Protein AF-T1B9D1-F1 (afdb_monomer_lite)

pLDDT: mean 70.35, std 10.11, range [37.31, 89.81]

Secondary structure (DSSP, 8-state):
-----THHHHHHHHHHHHHHHHHHHHHHHHHHHTT--PPPP-PPPP-------------SS-SEEEEEEEEETTEEEEEEEEE------------------TT----EEEEEEEEEEEEE----TTT----PEEEEEEEEEEEEE-

Structure (mmCIF, N/CA/C/O backbone):
data_AF-T1B9D1-F1
#
_entry.id   AF-T1B9D1-F1
#
loop_
_atom_site.group_PDB
_atom_site.id
_atom_site.type_symbol
_atom_site.label_atom_id
_atom_site.label_alt_id
_atom_site.label_comp_id
_atom_site.label_asym_id
_atom_site.label_entity_id
_atom_site.label_seq_id
_atom_site.pdbx_PDB_ins_code
_atom_site.Cartn_x
_atom_site.Cartn_y
_atom_site.Cartn_z
_atom_site.occupancy
_atom_site.B_iso_or_equiv
_atom_site.auth_seq_id
_atom_site.auth_comp_id
_atom_site.auth_asym_id
_atom_site.auth_atom_id
_atom_site.pdbx_PDB_model_num
ATOM 1 N N . GLY A 1 1 ? 23.302 -11.560 -62.121 1.00 37.31 1 GLY A N 1
ATOM 2 C CA . GLY A 1 1 ? 23.449 -10.096 -62.090 1.00 37.31 1 GLY A CA 1
ATOM 3 C C . GLY A 1 1 ? 22.987 -9.617 -60.737 1.00 37.31 1 GLY A C 1
ATOM 4 O O . GLY A 1 1 ? 21.849 -9.884 -60.388 1.00 37.31 1 GLY A O 1
ATOM 5 N N . SER A 1 2 ? 23.888 -9.026 -59.954 1.00 46.22 2 SER A N 1
ATOM 6 C CA . SER A 1 2 ? 23.590 -8.504 -58.618 1.00 46.22 2 SER A CA 1
ATOM 7 C C . SER A 1 2 ? 22.884 -7.161 -58.770 1.00 46.22 2 SER A C 1
ATOM 9 O O . SER A 1 2 ? 23.495 -6.200 -59.232 1.00 46.22 2 SER A O 1
ATOM 11 N N . SER A 1 3 ? 21.596 -7.112 -58.440 1.00 48.16 3 SER A N 1
ATOM 12 C CA . SER A 1 3 ? 20.804 -5.886 -58.416 1.00 48.16 3 SER A CA 1
ATOM 13 C C . SER A 1 3 ? 21.369 -4.939 -57.360 1.00 48.16 3 SER A C 1
ATOM 15 O O . SER A 1 3 ? 21.233 -5.179 -56.163 1.00 48.16 3 SER A O 1
ATOM 17 N N . ILE A 1 4 ? 22.015 -3.866 -57.811 1.00 54.72 4 ILE A N 1
ATOM 18 C CA . ILE A 1 4 ? 22.341 -2.713 -56.975 1.00 54.72 4 ILE A CA 1
ATOM 19 C C . ILE A 1 4 ? 21.035 -1.926 -56.833 1.00 54.72 4 ILE A C 1
ATOM 21 O O . ILE A 1 4 ? 20.721 -1.060 -57.647 1.00 54.72 4 ILE A O 1
ATOM 25 N N . GLY A 1 5 ? 20.228 -2.318 -55.844 1.00 50.28 5 GLY A N 1
ATOM 26 C CA . GLY A 1 5 ? 19.170 -1.471 -55.303 1.00 50.28 5 GLY A CA 1
ATOM 27 C C . GLY A 1 5 ? 19.792 -0.278 -54.579 1.00 50.28 5 GLY A C 1
ATOM 28 O O . GLY A 1 5 ? 21.000 -0.249 -54.335 1.00 50.28 5 GLY A O 1
ATOM 29 N N . SER A 1 6 ? 18.977 0.707 -54.218 1.00 54.19 6 SER A N 1
ATOM 30 C CA . SER A 1 6 ? 19.288 1.943 -53.466 1.00 54.19 6 SER A CA 1
ATOM 31 C C . SER A 1 6 ? 20.057 1.775 -52.132 1.00 54.19 6 SER A C 1
ATOM 33 O O . SER A 1 6 ? 20.284 2.735 -51.401 1.00 54.19 6 SER A O 1
ATOM 35 N N . ASP A 1 7 ? 20.505 0.561 -51.851 1.00 56.47 7 ASP A N 1
ATOM 36 C CA . ASP A 1 7 ? 21.198 0.034 -50.685 1.00 56.47 7 ASP A CA 1
ATOM 37 C C . ASP A 1 7 ? 22.722 0.185 -50.828 1.00 56.47 7 ASP A C 1
ATOM 39 O O . ASP A 1 7 ? 23.466 -0.017 -49.871 1.00 56.47 7 ASP A O 1
ATOM 43 N N . GLY A 1 8 ? 23.201 0.561 -52.021 1.00 54.88 8 GLY A N 1
ATOM 44 C CA . GLY A 1 8 ? 24.618 0.766 -52.310 1.00 54.88 8 GLY A CA 1
ATOM 45 C C . GLY A 1 8 ? 25.232 1.842 -51.418 1.00 54.88 8 GLY A C 1
ATOM 46 O O . GLY A 1 8 ? 26.158 1.559 -50.676 1.00 54.88 8 GLY A O 1
ATOM 47 N N . THR A 1 9 ? 24.700 3.064 -51.409 1.00 56.22 9 THR A N 1
ATOM 48 C CA . THR A 1 9 ? 25.301 4.166 -50.635 1.00 56.22 9 THR A CA 1
ATOM 49 C C . THR A 1 9 ? 25.096 4.000 -49.127 1.00 56.22 9 THR A C 1
ATOM 51 O O . THR A 1 9 ? 26.039 4.192 -48.368 1.00 56.22 9 THR A O 1
ATOM 54 N N . ALA A 1 10 ? 23.910 3.578 -48.672 1.00 55.09 10 ALA A N 1
ATOM 55 C CA . ALA A 1 10 ? 23.640 3.333 -47.250 1.00 55.09 10 ALA A CA 1
ATOM 56 C C . ALA A 1 10 ? 24.410 2.114 -46.708 1.00 55.09 10 ALA A C 1
ATOM 58 O O . ALA A 1 10 ? 24.978 2.173 -45.617 1.00 55.09 10 ALA A O 1
ATOM 59 N N . GLY A 1 11 ? 24.502 1.034 -47.490 1.00 62.41 11 GLY A N 1
ATOM 60 C CA . GLY A 1 11 ? 25.310 -0.144 -47.176 1.00 62.41 11 GLY A CA 1
ATOM 61 C C . GLY A 1 11 ? 26.808 0.156 -47.197 1.00 62.41 11 GLY A C 1
ATOM 62 O O . GLY A 1 11 ? 27.533 -0.275 -46.300 1.00 62.41 11 GLY A O 1
ATOM 63 N N . LEU A 1 12 ? 27.274 0.971 -48.150 1.00 65.88 12 LEU A N 1
ATOM 64 C CA . LEU A 1 12 ? 28.650 1.467 -48.175 1.00 65.88 12 LEU A CA 1
ATOM 65 C C . LEU A 1 12 ? 28.937 2.331 -46.942 1.00 65.88 12 LEU A C 1
ATOM 67 O O . LEU A 1 12 ? 29.918 2.055 -46.258 1.00 65.88 12 LEU A O 1
ATOM 71 N N . ILE A 1 13 ? 28.072 3.286 -46.590 1.00 65.19 13 ILE A N 1
ATOM 72 C CA . ILE A 1 13 ? 28.240 4.157 -45.413 1.00 65.19 13 ILE A CA 1
ATOM 73 C C . ILE A 1 13 ? 28.231 3.345 -44.110 1.00 65.19 13 ILE A C 1
ATOM 75 O O . ILE A 1 13 ? 29.123 3.530 -43.284 1.00 65.19 13 ILE A O 1
ATOM 79 N N . ASN A 1 14 ? 27.307 2.392 -43.946 1.00 69.06 14 ASN A N 1
ATOM 80 C CA . ASN A 1 14 ? 27.276 1.513 -42.773 1.00 69.06 14 ASN A CA 1
ATOM 81 C C . ASN A 1 14 ? 28.537 0.631 -42.695 1.00 69.06 14 ASN A C 1
ATOM 83 O O . ASN A 1 14 ? 29.150 0.491 -41.637 1.00 69.06 14 ASN A O 1
ATOM 87 N N . SER A 1 15 ? 28.998 0.105 -43.837 1.00 71.00 15 SER A N 1
ATOM 88 C CA . SER A 1 15 ? 30.232 -0.688 -43.905 1.00 71.00 15 SER A CA 1
ATOM 89 C C . SER A 1 15 ? 31.503 0.139 -43.665 1.00 71.00 15 SER A C 1
ATOM 91 O O . SER A 1 15 ? 32.505 -0.409 -43.208 1.00 71.00 15 SER A O 1
ATOM 93 N N . ILE A 1 16 ? 31.493 1.438 -43.982 1.00 73.62 16 ILE A N 1
ATOM 94 C CA . ILE A 1 16 ? 32.604 2.365 -43.726 1.00 73.62 16 ILE A CA 1
ATOM 95 C C . ILE A 1 16 ? 32.614 2.755 -42.244 1.00 73.62 16 ILE A C 1
ATOM 97 O O . ILE A 1 16 ? 33.669 2.704 -41.618 1.00 73.62 16 ILE A O 1
ATOM 101 N N . ALA A 1 17 ? 31.455 3.058 -41.653 1.00 71.94 17 ALA A N 1
ATOM 102 C CA . ALA A 1 17 ? 31.331 3.359 -40.226 1.00 71.94 17 ALA A CA 1
ATOM 103 C C . ALA A 1 17 ? 31.769 2.173 -39.348 1.0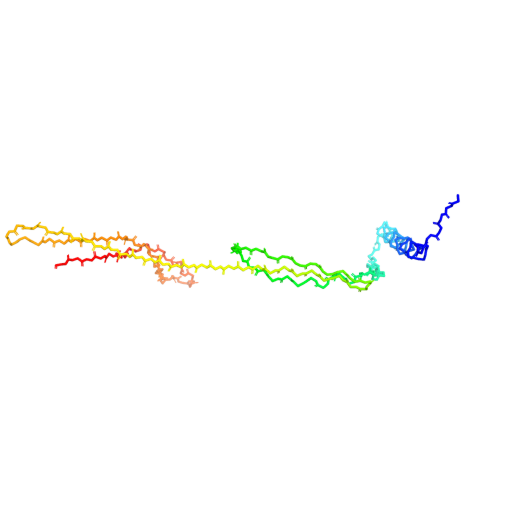0 71.94 17 ALA A C 1
ATOM 105 O O . ALA A 1 17 ? 32.576 2.349 -38.435 1.00 71.94 17 ALA A O 1
ATOM 106 N N . ALA A 1 18 ? 31.326 0.954 -39.679 1.00 73.44 18 ALA A N 1
ATOM 107 C CA . ALA A 1 18 ? 31.743 -0.263 -38.984 1.00 73.44 18 ALA A CA 1
ATOM 108 C C . ALA A 1 18 ? 33.254 -0.528 -39.122 1.00 73.44 18 ALA A C 1
ATOM 110 O O . ALA A 1 18 ? 33.921 -0.838 -38.135 1.00 73.44 18 ALA A O 1
ATOM 111 N N . ARG A 1 19 ? 33.826 -0.344 -40.323 1.00 75.50 19 ARG A N 1
ATOM 112 C CA . ARG A 1 19 ? 35.279 -0.469 -40.542 1.00 75.50 19 ARG A CA 1
ATOM 113 C C . ARG A 1 19 ? 36.076 0.569 -39.750 1.00 75.50 19 ARG A C 1
ATOM 115 O O . ARG A 1 19 ? 37.083 0.219 -39.140 1.00 75.50 19 ARG A O 1
ATOM 122 N N . ASN A 1 20 ? 35.617 1.817 -39.708 1.00 76.44 20 ASN A N 1
ATOM 123 C CA . ASN A 1 20 ? 36.270 2.882 -38.946 1.00 76.44 20 ASN A CA 1
ATOM 124 C C . ASN A 1 20 ? 36.231 2.610 -37.432 1.00 76.44 20 ASN A C 1
ATOM 126 O O . ASN A 1 20 ? 37.239 2.822 -36.759 1.00 76.44 20 ASN A O 1
ATOM 130 N N . ALA A 1 21 ? 35.122 2.076 -36.908 1.00 74.06 21 ALA A N 1
ATOM 131 C CA . ALA A 1 21 ? 34.989 1.696 -35.499 1.00 74.06 21 ALA A CA 1
ATOM 132 C C . ALA A 1 21 ? 35.939 0.550 -35.101 1.00 74.06 21 ALA A C 1
ATOM 134 O O . ALA A 1 21 ? 36.626 0.640 -34.084 1.00 74.06 21 ALA A O 1
ATOM 135 N N . VAL A 1 22 ? 36.037 -0.498 -35.929 1.00 79.12 22 VAL A N 1
ATOM 136 C CA . VAL A 1 22 ? 36.965 -1.622 -35.698 1.00 79.12 22 VAL A CA 1
ATOM 137 C C . VAL A 1 22 ? 38.423 -1.157 -35.761 1.00 79.12 22 VAL A C 1
ATOM 139 O O . VAL A 1 22 ? 39.224 -1.517 -34.900 1.00 79.12 22 VAL A O 1
ATOM 142 N N . ASN A 1 23 ? 38.770 -0.306 -36.731 1.00 76.94 23 ASN A N 1
ATOM 143 C CA . ASN A 1 23 ? 40.117 0.258 -36.838 1.00 76.94 23 ASN A CA 1
ATOM 144 C C . ASN A 1 23 ? 40.482 1.111 -35.612 1.00 76.94 23 ASN A C 1
ATOM 146 O O . ASN A 1 23 ? 41.590 0.978 -35.096 1.00 76.94 23 ASN A O 1
ATOM 150 N N . ALA A 1 24 ? 39.557 1.934 -35.108 1.00 73.12 24 ALA A N 1
ATOM 151 C CA . ALA A 1 24 ? 39.770 2.735 -33.904 1.00 73.12 24 ALA A CA 1
ATOM 152 C C . ALA A 1 24 ? 39.977 1.866 -32.647 1.00 73.12 24 ALA A C 1
ATOM 154 O O . ALA A 1 24 ? 40.872 2.142 -31.848 1.00 73.12 24 ALA A O 1
ATOM 155 N N . GLN A 1 25 ? 39.215 0.777 -32.499 1.00 71.31 25 GLN A N 1
ATOM 156 C CA . GLN A 1 25 ? 39.387 -0.164 -31.386 1.00 71.31 25 GLN A CA 1
ATOM 157 C C . GLN A 1 25 ? 40.718 -0.927 -31.465 1.00 71.31 25 GLN A C 1
ATOM 159 O O . GLN A 1 25 ? 41.376 -1.139 -30.447 1.00 71.31 25 GLN A O 1
ATOM 164 N N . ASN A 1 26 ? 41.155 -1.312 -32.666 1.00 75.56 26 ASN A N 1
ATOM 165 C CA . ASN A 1 26 ? 42.439 -1.989 -32.851 1.00 75.56 26 ASN A CA 1
ATOM 166 C C . ASN A 1 26 ? 43.623 -1.083 -32.477 1.00 75.56 26 ASN A C 1
ATOM 168 O O . ASN A 1 26 ? 44.572 -1.550 -31.853 1.00 75.56 26 ASN A O 1
ATOM 172 N N . GLN A 1 27 ? 43.551 0.213 -32.799 1.00 76.00 27 GLN A N 1
ATOM 173 C CA . GLN A 1 27 ? 44.567 1.207 -32.423 1.00 76.00 27 GLN A CA 1
ATOM 174 C C . GLN A 1 27 ? 44.674 1.363 -30.896 1.00 76.00 27 GLN A C 1
ATOM 176 O O . GLN A 1 27 ? 45.781 1.364 -30.357 1.00 76.00 27 GLN A O 1
ATOM 181 N N . LEU A 1 28 ? 43.537 1.394 -30.188 1.00 69.81 28 LEU A N 1
ATOM 182 C CA . LEU A 1 28 ? 43.507 1.385 -28.722 1.00 69.81 28 LEU A CA 1
ATOM 183 C C . LEU A 1 28 ? 44.141 0.126 -28.133 1.00 69.81 28 LEU A C 1
ATOM 185 O O . LEU A 1 28 ? 44.988 0.214 -27.248 1.00 69.81 28 LEU A O 1
ATOM 189 N N . ASN A 1 29 ? 43.747 -1.048 -28.629 1.00 71.25 29 ASN A N 1
ATOM 190 C CA . ASN A 1 29 ? 44.251 -2.322 -28.119 1.00 71.25 29 ASN A CA 1
ATOM 191 C C . ASN A 1 29 ? 45.781 -2.417 -28.266 1.00 71.25 29 ASN A C 1
ATOM 193 O O . ASN A 1 29 ? 46.449 -2.940 -27.375 1.00 71.25 29 ASN A O 1
ATOM 197 N N . GLN A 1 30 ? 46.345 -1.852 -29.340 1.00 75.00 30 GLN A N 1
ATOM 198 C CA . GLN A 1 30 ? 47.796 -1.757 -29.514 1.00 75.00 30 GLN A CA 1
ATOM 199 C C . GLN A 1 30 ? 48.445 -0.741 -28.559 1.00 75.00 30 GLN A C 1
ATOM 201 O O . GLN A 1 30 ? 49.499 -1.033 -28.001 1.00 75.00 30 GLN A O 1
ATOM 206 N N . GLN A 1 31 ? 47.812 0.408 -28.295 1.00 67.31 31 GLN A N 1
ATOM 207 C CA . GLN A 1 31 ? 48.319 1.388 -27.323 1.00 67.31 31 GLN A CA 1
ATOM 208 C C . GLN A 1 31 ? 48.315 0.866 -25.878 1.00 67.31 31 GLN A C 1
ATOM 210 O O . GLN A 1 31 ? 49.297 1.078 -25.157 1.00 67.31 31 GLN A O 1
ATOM 215 N N . TYR A 1 32 ? 47.276 0.127 -25.475 1.00 64.19 32 TYR A N 1
ATOM 216 C CA . TYR A 1 32 ? 47.230 -0.549 -24.174 1.00 64.19 32 TYR A CA 1
ATOM 217 C C . TYR A 1 32 ? 48.279 -1.663 -24.064 1.00 64.19 32 TYR A C 1
ATOM 219 O O . TYR A 1 32 ? 48.902 -1.806 -23.014 1.00 64.19 32 TYR A O 1
ATOM 227 N N . ALA A 1 33 ? 48.545 -2.398 -25.150 1.00 65.44 33 ALA A N 1
ATOM 228 C CA . ALA A 1 33 ? 49.627 -3.385 -25.194 1.00 65.44 33 ALA A CA 1
ATOM 229 C C . ALA A 1 33 ? 51.028 -2.749 -25.062 1.00 65.44 33 ALA A C 1
ATOM 231 O O . ALA A 1 33 ? 51.953 -3.400 -24.582 1.00 65.44 33 ALA A O 1
ATOM 232 N N . THR A 1 34 ? 51.182 -1.470 -25.428 1.00 68.44 34 THR A N 1
ATOM 233 C CA . THR A 1 34 ? 52.419 -0.681 -25.248 1.00 68.44 34 THR A CA 1
ATOM 234 C C . THR A 1 34 ? 52.464 0.153 -23.956 1.00 68.44 34 THR A C 1
ATOM 236 O O . THR A 1 34 ? 53.397 0.928 -23.766 1.00 68.44 34 THR A O 1
ATOM 239 N N . GLY A 1 35 ? 51.484 0.001 -23.054 1.00 62.38 35 GLY A N 1
ATOM 240 C CA . GLY A 1 35 ? 51.480 0.640 -21.729 1.00 62.38 35 GLY A CA 1
ATOM 241 C C . GLY A 1 35 ? 51.032 2.110 -21.676 1.00 62.38 35 GLY A C 1
ATOM 242 O O . GLY A 1 35 ? 51.278 2.773 -20.671 1.00 62.38 35 GLY A O 1
ATOM 243 N N . GLY A 1 36 ? 50.380 2.640 -22.717 1.00 66.62 36 GLY A N 1
ATOM 244 C CA . GLY A 1 36 ? 49.818 4.001 -22.716 1.00 66.62 36 GLY A CA 1
ATOM 245 C C . GLY A 1 36 ? 48.342 4.058 -22.285 1.00 66.62 36 GLY A C 1
ATOM 246 O O . GLY A 1 36 ? 47.583 3.124 -22.534 1.00 66.62 36 GLY A O 1
ATOM 247 N N . THR A 1 37 ? 47.901 5.172 -21.685 1.00 58.31 37 THR A N 1
ATOM 248 C CA . THR A 1 37 ? 46.476 5.488 -21.464 1.00 58.31 37 THR A CA 1
ATOM 249 C C . THR A 1 37 ? 45.952 6.364 -22.603 1.00 58.31 37 THR A C 1
ATOM 251 O O . THR A 1 37 ? 46.141 7.578 -22.626 1.00 58.31 37 THR A O 1
ATOM 254 N N . ALA A 1 38 ? 45.306 5.747 -23.589 1.00 58.09 38 ALA A N 1
ATOM 255 C CA . ALA A 1 38 ? 44.741 6.470 -24.723 1.00 58.09 38 ALA A CA 1
ATOM 256 C C . ALA A 1 38 ? 43.340 7.040 -24.402 1.00 58.09 38 ALA A C 1
ATOM 258 O O . ALA A 1 38 ? 42.535 6.344 -23.775 1.00 58.09 38 ALA A O 1
ATOM 259 N N . PRO A 1 39 ? 43.010 8.274 -24.834 1.00 61.28 39 PRO A N 1
ATOM 260 C CA . PRO A 1 39 ? 41.639 8.779 -24.822 1.00 61.28 39 PRO A CA 1
ATOM 261 C C . PRO A 1 39 ? 40.727 7.899 -25.689 1.00 61.28 39 PRO A C 1
ATOM 263 O O . PRO A 1 39 ? 41.100 7.515 -26.796 1.00 61.28 39 PRO A O 1
ATOM 266 N N . GLN A 1 40 ? 39.525 7.595 -25.196 1.00 57.97 40 GLN A N 1
ATOM 267 C CA . GLN A 1 40 ? 38.531 6.793 -25.912 1.00 57.97 40 GLN A CA 1
ATOM 268 C C . GLN A 1 40 ? 38.188 7.440 -27.276 1.00 57.97 40 GLN A C 1
ATOM 270 O O . GLN A 1 40 ? 37.835 8.622 -27.302 1.00 57.97 40 GLN A O 1
ATOM 275 N N . PRO A 1 41 ? 38.247 6.707 -28.405 1.00 55.50 41 PRO A N 1
ATOM 276 C CA . PRO A 1 41 ? 37.849 7.209 -29.709 1.00 55.50 41 PRO A CA 1
ATOM 277 C C . PRO A 1 41 ? 36.390 7.652 -29.671 1.00 55.50 41 PRO A C 1
ATOM 279 O O . PRO A 1 41 ? 35.502 6.891 -29.278 1.00 55.50 41 PRO A O 1
ATOM 282 N N . THR A 1 42 ? 36.127 8.879 -30.105 1.00 60.81 42 THR A N 1
ATOM 283 C CA . THR A 1 42 ? 34.768 9.333 -30.376 1.00 60.81 42 THR A CA 1
ATOM 284 C C . THR A 1 42 ? 34.306 8.680 -31.674 1.00 60.81 42 THR A C 1
ATOM 286 O O . THR A 1 42 ? 34.719 9.050 -32.773 1.00 60.81 42 THR A O 1
ATOM 289 N N . LEU A 1 43 ? 33.476 7.644 -31.548 1.00 59.41 43 LEU A N 1
ATOM 290 C CA . LEU A 1 43 ? 32.789 7.050 -32.691 1.00 59.41 43 LEU A CA 1
ATOM 291 C C . LEU A 1 43 ? 31.958 8.144 -33.389 1.00 59.41 43 LEU A C 1
ATOM 293 O O . LEU A 1 43 ? 31.352 8.969 -32.695 1.00 59.41 43 LEU A O 1
ATOM 297 N N . PRO A 1 44 ? 31.892 8.167 -34.735 1.00 61.66 44 PRO A N 1
ATOM 298 C CA . PRO A 1 44 ? 30.892 8.965 -35.431 1.00 61.66 44 PRO A CA 1
ATOM 299 C C . PRO A 1 44 ? 29.513 8.643 -34.841 1.00 61.66 44 PRO A C 1
ATOM 301 O O . PRO A 1 44 ? 29.258 7.466 -34.560 1.00 61.66 44 PRO A O 1
ATOM 304 N N . PRO A 1 45 ? 28.629 9.637 -34.637 1.00 67.44 45 PRO A N 1
ATOM 305 C CA . PRO A 1 45 ? 27.296 9.379 -34.114 1.00 67.44 45 PRO A CA 1
ATOM 306 C C . PRO A 1 45 ? 26.637 8.283 -34.947 1.00 67.44 45 PRO A C 1
ATOM 308 O O . PRO A 1 45 ? 26.612 8.372 -36.178 1.00 67.44 45 PRO A O 1
ATOM 311 N N . ALA A 1 46 ? 26.118 7.246 -34.288 1.00 64.00 46 ALA A N 1
ATOM 312 C CA . ALA A 1 46 ? 25.222 6.321 -34.958 1.00 64.00 46 ALA A CA 1
ATOM 313 C C . ALA A 1 46 ? 24.107 7.159 -35.596 1.00 64.00 46 ALA A C 1
ATOM 315 O O . ALA A 1 46 ? 23.503 8.000 -34.925 1.00 64.00 46 ALA A O 1
ATOM 316 N N . ILE A 1 47 ? 23.870 6.976 -36.897 1.00 58.47 47 ILE A N 1
ATOM 317 C CA . ILE A 1 47 ? 22.723 7.591 -37.561 1.00 58.47 47 ILE A CA 1
ATOM 318 C C . ILE A 1 47 ? 21.485 6.881 -37.017 1.00 58.47 47 ILE A C 1
ATOM 320 O O . ILE A 1 47 ? 21.053 5.849 -37.526 1.00 58.47 47 ILE A O 1
ATOM 324 N N . THR A 1 48 ? 20.960 7.411 -35.917 1.00 57.94 48 THR A N 1
ATOM 325 C CA . THR A 1 48 ? 19.680 7.014 -35.351 1.00 57.94 48 THR A CA 1
ATOM 326 C C . THR A 1 48 ? 18.608 7.600 -36.251 1.00 57.94 48 THR A C 1
ATOM 328 O O . THR A 1 48 ? 18.365 8.807 -36.239 1.00 57.94 48 THR A O 1
ATOM 331 N N . PHE A 1 49 ? 17.964 6.751 -37.050 1.00 61.06 49 PHE A N 1
ATOM 332 C CA . PHE A 1 49 ? 16.664 7.110 -37.604 1.00 61.06 49 PHE A CA 1
ATOM 333 C C . PHE A 1 49 ? 15.758 7.453 -36.420 1.00 61.06 49 PHE A C 1
ATOM 335 O O . PHE A 1 49 ? 15.759 6.679 -35.457 1.00 61.06 49 PHE A O 1
ATOM 342 N N . PRO A 1 50 ? 15.040 8.592 -36.435 1.00 61.00 50 PRO A N 1
ATOM 343 C CA . PRO A 1 50 ? 14.130 8.915 -35.354 1.00 61.00 50 PRO A CA 1
ATOM 344 C C . PRO A 1 50 ? 13.186 7.728 -35.197 1.00 61.00 50 PRO A C 1
ATOM 346 O O . PRO A 1 50 ? 12.414 7.418 -36.106 1.00 61.00 50 PRO A O 1
ATOM 349 N N . GLY A 1 51 ? 13.323 7.015 -34.074 1.00 60.22 51 GLY A N 1
ATOM 350 C CA . GLY A 1 51 ? 12.368 5.996 -33.680 1.00 60.22 51 GLY A CA 1
ATOM 351 C C . GLY A 1 51 ? 10.990 6.628 -33.788 1.00 60.22 51 GLY A C 1
ATOM 352 O O . GLY A 1 51 ? 10.825 7.783 -33.386 1.00 60.22 51 GLY A O 1
ATOM 353 N N . GLY A 1 52 ? 10.058 5.907 -34.421 1.00 61.53 52 GLY A N 1
ATOM 354 C CA . GLY A 1 52 ? 8.700 6.382 -34.672 1.00 61.53 52 GLY A CA 1
ATOM 355 C C . GLY A 1 52 ? 8.137 7.103 -33.453 1.00 61.53 52 GLY A C 1
ATOM 356 O O . GLY A 1 52 ? 8.496 6.778 -32.320 1.00 61.53 52 GLY A O 1
ATOM 357 N N . LEU A 1 53 ? 7.306 8.113 -33.706 1.00 62.44 53 LEU A N 1
ATOM 358 C CA . LEU A 1 53 ? 6.723 9.003 -32.703 1.00 62.44 53 LEU A CA 1
ATOM 359 C C . LEU A 1 53 ? 5.769 8.220 -31.780 1.00 62.44 53 LEU A C 1
ATOM 361 O O . LEU A 1 53 ? 4.556 8.364 -31.848 1.00 62.44 53 LEU A O 1
ATOM 365 N N . ASN A 1 54 ? 6.320 7.344 -30.947 1.00 61.62 54 ASN A N 1
ATOM 366 C CA . ASN A 1 54 ? 5.607 6.486 -30.022 1.00 61.62 54 ASN A CA 1
ATOM 367 C C . ASN A 1 54 ? 5.446 7.265 -28.721 1.00 61.62 54 ASN A C 1
ATOM 369 O O . ASN A 1 54 ? 6.415 7.501 -27.997 1.00 61.62 54 ASN A O 1
ATOM 373 N N . VAL A 1 55 ? 4.222 7.688 -28.433 1.00 64.56 55 VAL A N 1
ATOM 374 C CA . VAL A 1 55 ? 3.880 8.274 -27.139 1.00 64.56 55 VAL A CA 1
ATOM 375 C C . VAL A 1 55 ? 3.470 7.140 -26.201 1.00 64.56 55 VAL A C 1
ATOM 377 O O . VAL A 1 55 ? 2.492 6.444 -26.445 1.00 64.56 55 VAL A O 1
ATOM 380 N N . ASN A 1 56 ? 4.252 6.911 -25.147 1.00 59.50 56 ASN A N 1
ATOM 381 C CA . ASN A 1 56 ? 3.951 5.910 -24.125 1.00 59.50 56 ASN A CA 1
ATOM 382 C C . ASN A 1 56 ? 3.244 6.592 -22.945 1.00 59.50 56 ASN A C 1
ATOM 384 O O . ASN A 1 56 ? 3.862 7.406 -22.257 1.00 59.50 56 ASN A O 1
ATOM 388 N N . LEU A 1 57 ? 1.972 6.262 -22.708 1.00 60.81 57 LEU A N 1
ATOM 389 C CA . LEU A 1 57 ? 1.185 6.735 -21.560 1.00 60.81 57 LEU A CA 1
ATOM 390 C C . LEU A 1 57 ? 0.876 5.545 -20.631 1.00 60.81 57 LEU A C 1
ATOM 392 O O . LEU A 1 57 ? -0.140 4.878 -20.817 1.00 60.81 57 LEU A O 1
ATOM 396 N N . PRO A 1 58 ? 1.744 5.234 -19.652 1.00 59.47 58 PRO A N 1
ATOM 397 C CA . PRO A 1 58 ? 1.570 4.049 -18.822 1.00 59.47 58 PRO A CA 1
ATOM 398 C C . PRO A 1 58 ? 0.479 4.243 -17.759 1.00 59.47 58 PRO A C 1
ATOM 400 O O . PRO A 1 58 ? 0.507 5.209 -16.994 1.00 59.47 58 PRO A O 1
ATOM 403 N N . ILE A 1 59 ? -0.423 3.265 -17.650 1.00 66.12 59 ILE A N 1
ATOM 404 C CA . ILE A 1 59 ? -1.307 3.065 -16.493 1.00 66.12 59 ILE A CA 1
ATOM 405 C C . ILE A 1 59 ? -1.107 1.649 -15.941 1.00 66.12 59 ILE A C 1
ATOM 407 O O . ILE A 1 59 ? -0.943 0.688 -16.686 1.00 66.12 59 ILE A O 1
ATOM 411 N N . THR A 1 60 ? -1.081 1.507 -14.617 1.00 70.88 60 THR A N 1
ATOM 412 C CA . THR A 1 60 ? -0.611 0.285 -13.941 1.00 70.88 60 THR A CA 1
ATOM 413 C C . THR A 1 60 ? -1.576 -0.903 -14.019 1.00 70.88 60 THR A C 1
ATOM 415 O O . THR A 1 60 ? -1.144 -2.032 -13.805 1.00 70.88 60 THR A O 1
ATOM 418 N N . THR A 1 61 ? -2.864 -0.680 -14.311 1.00 66.56 61 THR A N 1
ATOM 419 C CA . THR A 1 61 ? -3.912 -1.725 -14.340 1.00 66.56 61 THR A CA 1
ATOM 420 C C . THR A 1 61 ? -5.032 -1.399 -15.349 1.00 66.56 61 THR A C 1
ATOM 422 O O . THR A 1 61 ? -6.127 -0.998 -14.957 1.00 66.56 61 THR A O 1
ATOM 425 N N . PRO A 1 62 ? -4.791 -1.520 -16.667 1.00 64.62 62 PRO A N 1
ATOM 426 C CA . PRO A 1 62 ? -5.814 -1.209 -17.659 1.00 64.62 62 PRO A CA 1
ATOM 427 C C . PRO A 1 62 ? -6.969 -2.217 -17.618 1.00 64.62 62 PRO A C 1
ATOM 429 O O . PRO A 1 62 ? -6.755 -3.427 -17.617 1.00 64.62 62 PRO A O 1
ATOM 432 N N . ALA A 1 63 ? -8.201 -1.706 -17.636 1.00 68.38 63 ALA A N 1
ATOM 433 C CA . ALA A 1 63 ? -9.426 -2.494 -17.794 1.00 68.38 63 ALA A CA 1
ATOM 434 C C . ALA A 1 63 ? -9.709 -2.844 -19.274 1.00 68.38 63 ALA A C 1
ATOM 436 O O . ALA A 1 63 ? -10.582 -3.659 -19.561 1.00 68.38 63 ALA A O 1
ATOM 437 N N . GLY A 1 64 ? -8.958 -2.246 -20.208 1.00 63.53 64 GLY A N 1
ATOM 438 C CA . GLY A 1 64 ? -8.974 -2.528 -21.645 1.00 63.53 64 GLY A CA 1
ATOM 439 C C . GLY A 1 64 ? -7.924 -1.703 -22.403 1.00 63.53 64 GLY A C 1
ATOM 440 O O . GLY A 1 64 ? -7.414 -0.707 -21.879 1.00 63.53 64 GLY A O 1
ATOM 441 N N . SER A 1 65 ? -7.597 -2.116 -23.631 1.00 65.56 65 SER A N 1
ATOM 442 C CA . SER A 1 65 ? -6.659 -1.415 -24.519 1.00 65.56 65 SER A CA 1
ATOM 443 C C . SER A 1 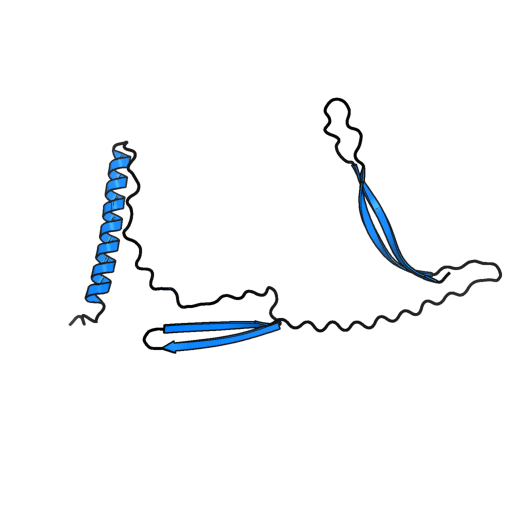65 ? -7.216 -1.272 -25.940 1.00 65.56 65 SER A C 1
ATOM 445 O O . SER A 1 65 ? -7.903 -2.157 -26.450 1.00 65.56 65 SER A O 1
ATOM 447 N N . PHE A 1 66 ? -6.924 -0.137 -26.579 1.00 65.56 66 PHE A N 1
ATOM 448 C CA . PHE A 1 66 ? -7.228 0.127 -27.988 1.00 65.56 66 PHE A CA 1
ATOM 449 C C . PHE A 1 66 ? -5.962 0.622 -28.694 1.00 65.56 66 PHE A C 1
ATOM 451 O O . PHE A 1 66 ? -5.337 1.578 -28.234 1.00 65.56 66 PHE A O 1
ATOM 458 N N . GLY A 1 67 ? -5.583 -0.029 -29.797 1.00 71.00 67 GLY A N 1
ATOM 459 C CA . GLY A 1 67 ? -4.384 0.292 -30.576 1.00 71.00 67 GLY A CA 1
ATOM 460 C C . GLY A 1 67 ? -4.719 0.735 -32.000 1.00 71.00 67 GLY A C 1
ATOM 461 O O . GLY A 1 67 ? -5.547 0.112 -32.664 1.00 71.00 67 GLY A O 1
ATOM 462 N N . LEU A 1 68 ? -4.057 1.791 -32.477 1.00 73.06 68 LEU A N 1
ATOM 463 C CA . LEU A 1 68 ? -4.182 2.327 -33.834 1.00 73.06 68 LEU A CA 1
ATOM 464 C C . LEU A 1 68 ? -2.794 2.605 -34.425 1.00 73.06 68 LEU A C 1
ATOM 466 O O . LEU A 1 68 ? -2.014 3.366 -33.853 1.00 73.06 68 LEU A O 1
ATOM 470 N N . ALA A 1 69 ? -2.524 2.047 -35.606 1.00 76.81 69 ALA A N 1
ATOM 471 C CA . ALA A 1 69 ? -1.301 2.297 -36.364 1.00 76.81 69 ALA A CA 1
ATOM 472 C C . ALA A 1 69 ? -1.620 2.999 -37.691 1.00 76.81 69 ALA A C 1
ATOM 474 O O . ALA A 1 69 ? -2.481 2.546 -38.448 1.00 76.81 69 ALA A O 1
ATOM 475 N N . ILE A 1 70 ? -0.913 4.094 -37.982 1.00 74.06 70 ILE A N 1
ATOM 476 C CA . ILE A 1 70 ? -1.031 4.855 -39.234 1.00 74.06 70 ILE A CA 1
ATOM 477 C C . ILE A 1 70 ? 0.330 4.867 -39.936 1.00 74.06 70 ILE A C 1
ATOM 479 O O . ILE A 1 70 ? 1.339 5.273 -39.352 1.00 74.06 70 ILE A O 1
ATOM 483 N N . LEU A 1 71 ? 0.341 4.429 -41.199 1.00 81.19 71 LEU A N 1
ATOM 484 C CA . LEU A 1 71 ? 1.531 4.294 -42.040 1.00 81.19 71 LEU A CA 1
ATOM 485 C C . LEU A 1 71 ? 1.442 5.224 -43.259 1.00 81.19 71 LEU A C 1
ATOM 487 O O . LEU A 1 71 ? 0.524 5.101 -44.069 1.00 81.19 71 LEU A O 1
ATOM 491 N N . GLY A 1 72 ? 2.415 6.125 -43.404 1.00 77.44 72 GLY A N 1
ATOM 492 C CA . GLY A 1 72 ? 2.614 6.970 -44.584 1.00 77.44 72 GLY A CA 1
ATOM 493 C C . GLY A 1 72 ? 4.051 6.878 -45.111 1.00 77.44 72 GLY A C 1
ATOM 494 O O . GLY A 1 72 ? 4.940 6.402 -44.410 1.00 77.44 72 GLY A O 1
ATOM 495 N N . SER A 1 73 ? 4.306 7.367 -46.331 1.00 77.56 73 SER A N 1
ATOM 496 C CA . SER A 1 73 ? 5.611 7.251 -47.019 1.00 77.56 73 SER A CA 1
ATOM 497 C C . SER A 1 73 ? 6.814 7.760 -46.213 1.00 77.56 73 SER A C 1
ATOM 499 O O . SER A 1 73 ? 7.938 7.320 -46.439 1.00 77.56 73 SER A O 1
ATOM 501 N N . ASN A 1 74 ? 6.582 8.680 -45.272 1.00 77.38 74 ASN A N 1
ATOM 502 C CA . ASN A 1 74 ? 7.626 9.340 -44.491 1.00 77.38 74 ASN A CA 1
ATOM 503 C C . ASN A 1 74 ? 7.332 9.342 -42.979 1.00 77.38 74 ASN A C 1
ATOM 505 O O . ASN A 1 74 ? 8.056 9.998 -42.233 1.00 77.38 74 ASN A O 1
ATOM 509 N N . TYR A 1 75 ? 6.272 8.671 -42.511 1.00 68.88 75 TYR A N 1
ATOM 510 C CA . TYR A 1 75 ? 5.956 8.631 -41.082 1.00 68.88 75 TYR A CA 1
ATOM 511 C C . TYR A 1 75 ? 5.197 7.369 -40.667 1.00 68.88 75 TYR A C 1
ATOM 513 O O . TYR A 1 75 ? 4.395 6.803 -41.407 1.00 68.88 75 TYR A O 1
ATOM 521 N N . LEU A 1 76 ? 5.470 6.968 -39.431 1.00 73.31 76 LEU A N 1
ATOM 522 C CA . LEU A 1 76 ? 4.897 5.833 -38.725 1.00 73.31 76 LEU A CA 1
ATOM 523 C C . LEU A 1 76 ? 4.427 6.348 -37.365 1.00 73.31 76 LEU A C 1
ATOM 525 O O . LEU A 1 76 ? 5.261 6.781 -36.564 1.00 73.31 76 LEU A O 1
ATOM 529 N N . LEU A 1 77 ? 3.116 6.329 -37.122 1.00 74.19 77 LEU A N 1
ATOM 530 C CA . LEU A 1 77 ? 2.526 6.738 -35.847 1.00 74.19 77 LEU A CA 1
ATOM 531 C C . LEU A 1 77 ? 1.763 5.564 -35.231 1.00 74.19 77 LEU A C 1
ATOM 533 O O . LEU A 1 77 ? 0.852 5.025 -35.861 1.00 74.19 77 LEU A O 1
ATOM 537 N N . ASN A 1 78 ? 2.125 5.199 -34.001 1.00 74.12 78 ASN A N 1
ATOM 538 C CA . ASN A 1 78 ? 1.436 4.182 -33.214 1.00 74.12 78 ASN A CA 1
ATOM 539 C C . ASN A 1 78 ? 0.831 4.827 -31.962 1.00 74.12 78 ASN A C 1
ATOM 541 O O . ASN A 1 78 ? 1.548 5.465 -31.187 1.00 74.12 78 ASN A O 1
ATOM 545 N N . LEU A 1 79 ? -0.479 4.664 -31.778 1.00 74.88 79 LEU A N 1
ATOM 546 C CA . LEU A 1 79 ? -1.216 5.163 -30.621 1.00 74.88 79 LEU A CA 1
ATOM 547 C C . LEU A 1 79 ? -1.873 3.994 -29.887 1.00 74.88 79 LEU A C 1
ATOM 549 O O . LEU A 1 79 ? -2.728 3.309 -30.445 1.00 74.88 79 LEU A O 1
ATOM 553 N N . GLU A 1 80 ? -1.499 3.802 -28.626 1.00 68.94 80 GLU A N 1
ATOM 554 C CA . GLU A 1 80 ? -2.125 2.847 -27.713 1.00 68.94 80 GLU A CA 1
ATOM 555 C C . GLU A 1 80 ? -2.793 3.621 -26.571 1.00 68.94 80 GLU A C 1
ATOM 557 O O . GLU A 1 80 ? -2.124 4.343 -25.830 1.00 68.94 80 GLU A O 1
ATOM 562 N N . LEU A 1 81 ? -4.119 3.504 -26.444 1.00 73.62 81 LEU A N 1
ATOM 563 C CA . LEU A 1 81 ? -4.881 4.096 -25.345 1.00 73.62 81 LEU A CA 1
ATOM 564 C C . LEU A 1 81 ? -5.239 3.009 -24.329 1.00 73.62 81 LEU A C 1
ATOM 566 O O . LEU A 1 81 ? -5.948 2.052 -24.646 1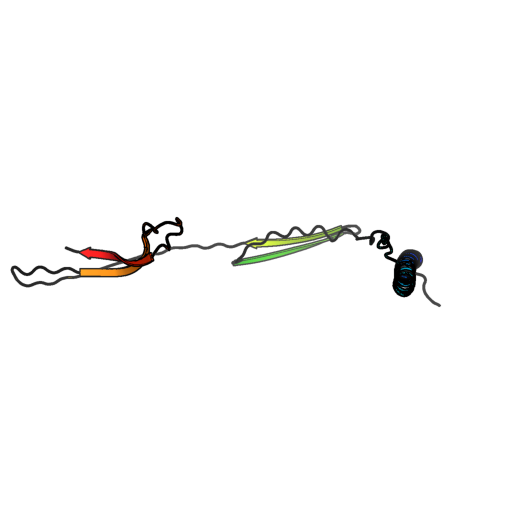.00 73.62 81 LEU A O 1
ATOM 570 N N . GLN A 1 82 ? -4.758 3.185 -23.101 1.00 64.88 82 GLN A N 1
ATOM 571 C CA . GLN A 1 82 ? -5.001 2.295 -21.970 1.00 64.88 82 GLN A CA 1
ATOM 572 C C . GLN A 1 82 ? -5.942 2.997 -20.973 1.00 64.88 82 GLN A C 1
ATOM 574 O O . GLN A 1 82 ? -5.648 4.111 -20.540 1.00 64.88 82 GLN A O 1
ATOM 579 N N . ALA A 1 83 ? -7.076 2.380 -20.613 1.00 70.69 83 ALA A N 1
ATOM 580 C CA . ALA A 1 83 ? -8.079 2.974 -19.714 1.00 70.69 83 ALA A CA 1
ATOM 581 C C . ALA A 1 83 ? -8.439 2.030 -18.553 1.00 70.69 83 ALA A C 1
ATOM 583 O O . ALA A 1 83 ? -8.607 0.830 -18.758 1.00 70.69 83 ALA A O 1
ATOM 584 N N . ALA A 1 84 ? -8.582 2.567 -17.337 1.00 66.31 84 ALA A N 1
ATOM 585 C CA . ALA A 1 84 ? -9.044 1.844 -16.149 1.00 66.31 84 ALA A CA 1
ATOM 586 C C . ALA A 1 84 ? -10.326 2.501 -15.616 1.00 66.31 84 ALA A C 1
ATOM 588 O O . ALA A 1 84 ? -10.323 3.696 -15.324 1.00 66.31 84 ALA A O 1
ATOM 589 N N . GLN A 1 85 ? -11.415 1.737 -15.488 1.00 63.91 85 GLN A N 1
ATOM 590 C CA . GLN A 1 85 ? -12.648 2.195 -14.844 1.00 63.91 85 GLN A CA 1
ATOM 591 C C . GLN A 1 85 ? -12.992 1.247 -13.699 1.00 63.91 85 GLN A C 1
ATOM 593 O O . GLN A 1 85 ? -13.295 0.077 -13.919 1.00 63.91 85 GLN A O 1
ATOM 598 N N . THR A 1 86 ? -12.958 1.773 -12.478 1.00 64.62 86 THR A N 1
ATOM 599 C CA . THR A 1 86 ? -13.345 1.046 -11.269 1.00 64.62 86 THR A CA 1
ATOM 600 C C . THR A 1 86 ? -14.643 1.645 -10.747 1.00 64.62 86 THR A C 1
ATOM 602 O O . THR A 1 86 ? -14.651 2.785 -10.288 1.00 64.62 86 THR A O 1
ATOM 605 N N . GLU A 1 87 ? -15.739 0.890 -10.803 1.00 72.44 87 GLU A N 1
ATOM 606 C CA . GLU A 1 87 ? -16.990 1.259 -10.137 1.00 72.44 87 GLU A CA 1
ATOM 607 C C . GLU A 1 87 ? -17.079 0.522 -8.796 1.00 72.44 87 GLU A C 1
ATOM 609 O O . GLU A 1 87 ? -17.256 -0.693 -8.737 1.00 72.44 87 GLU A O 1
ATOM 614 N N . GLY A 1 88 ? -16.886 1.261 -7.702 1.00 68.12 88 GLY A N 1
ATOM 615 C CA . GLY A 1 88 ? -16.928 0.729 -6.343 1.00 68.12 88 GLY A CA 1
ATOM 616 C C . GLY A 1 88 ? -18.264 1.024 -5.674 1.00 68.12 88 GLY A C 1
ATOM 617 O O . GLY A 1 88 ? -18.369 2.007 -4.944 1.00 68.12 88 GLY A O 1
ATOM 618 N N . LYS A 1 89 ? -19.280 0.181 -5.887 1.00 77.44 89 LYS A N 1
ATOM 619 C CA . LYS A 1 89 ? -20.492 0.210 -5.056 1.00 77.44 89 LYS A CA 1
ATOM 620 C C . LYS A 1 89 ? -20.360 -0.809 -3.925 1.00 77.44 89 LYS A C 1
ATOM 622 O O . LYS A 1 89 ? -20.122 -1.986 -4.177 1.00 77.44 89 LYS A O 1
ATOM 627 N N . SER A 1 90 ? -20.511 -0.350 -2.685 1.00 73.12 90 SER A N 1
ATOM 628 C CA . SER A 1 90 ? -20.438 -1.181 -1.481 1.00 73.12 90 SER A CA 1
ATOM 629 C C . SER A 1 90 ? -21.638 -0.879 -0.589 1.00 73.12 90 SER A C 1
ATOM 631 O O . SER A 1 90 ? -21.757 0.233 -0.078 1.00 73.12 90 SER A O 1
ATOM 633 N N . ASP A 1 91 ? -22.518 -1.863 -0.405 1.00 70.19 91 ASP A N 1
ATOM 634 C CA . ASP A 1 91 ? -23.661 -1.777 0.505 1.00 70.19 91 ASP A CA 1
ATOM 635 C C . ASP A 1 91 ? -23.341 -2.624 1.752 1.00 70.19 91 ASP A C 1
ATOM 637 O O . ASP A 1 91 ? -23.213 -3.845 1.674 1.00 70.19 91 ASP A O 1
ATOM 641 N N . THR A 1 92 ? -23.162 -1.983 2.914 1.00 71.50 92 THR A N 1
ATOM 642 C CA . THR A 1 92 ? -22.863 -2.667 4.189 1.00 71.50 92 THR A CA 1
ATOM 643 C C . THR A 1 92 ? -24.095 -2.659 5.093 1.00 71.50 92 THR A C 1
ATOM 645 O O . THR A 1 92 ? -24.567 -1.591 5.478 1.00 71.50 92 THR A O 1
ATOM 648 N N . ILE A 1 93 ? -24.606 -3.839 5.465 1.00 72.25 93 ILE A N 1
ATOM 649 C CA . ILE A 1 93 ? -25.758 -3.998 6.370 1.00 72.25 93 ILE A CA 1
ATOM 650 C C . ILE A 1 93 ? -25.316 -4.785 7.611 1.00 72.25 93 ILE A C 1
ATOM 652 O O . ILE A 1 93 ? -24.852 -5.918 7.493 1.00 72.25 93 ILE A O 1
ATOM 656 N N . SER A 1 94 ? -25.504 -4.208 8.803 1.00 76.31 94 SER A N 1
ATOM 657 C CA . SER A 1 94 ? -25.226 -4.853 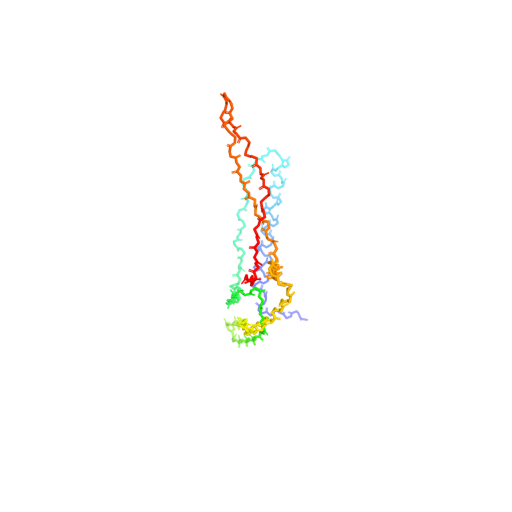10.098 1.00 76.31 94 SER A CA 1
ATOM 658 C C . SER A 1 94 ? -26.507 -4.964 10.927 1.00 76.31 94 SER A C 1
ATOM 660 O O . SER A 1 94 ? -27.300 -4.027 10.981 1.00 76.31 94 SER A O 1
ATOM 662 N N . SER A 1 95 ? -26.735 -6.105 11.587 1.00 80.94 95 SER A N 1
ATOM 663 C CA . SER A 1 95 ? -27.914 -6.340 12.446 1.00 80.94 95 SER A CA 1
ATOM 664 C C . SER A 1 95 ? -27.540 -7.035 13.766 1.00 80.94 95 SER A C 1
ATOM 666 O O . SER A 1 95 ? -27.872 -8.209 13.955 1.00 80.94 95 SER A O 1
ATOM 668 N N . PRO A 1 96 ? -26.838 -6.351 14.692 1.00 77.75 96 PRO A N 1
ATOM 669 C CA . PRO A 1 96 ? -26.486 -6.928 15.988 1.00 77.75 96 PRO A CA 1
ATOM 670 C C . PRO A 1 96 ? -27.725 -7.061 16.892 1.00 77.75 96 PRO A C 1
ATOM 672 O O . PRO A 1 96 ? -28.564 -6.162 16.941 1.00 77.75 96 PRO A O 1
ATOM 675 N N . ARG A 1 97 ? -27.851 -8.175 17.628 1.00 84.44 97 ARG A N 1
ATOM 676 C CA . ARG A 1 97 ? -28.952 -8.425 18.581 1.00 84.44 97 ARG A CA 1
ATOM 677 C C . ARG A 1 97 ? -28.412 -8.910 19.923 1.00 84.44 97 ARG A C 1
ATOM 679 O O . ARG A 1 97 ? -27.668 -9.885 19.936 1.00 84.44 97 ARG A O 1
ATOM 686 N N . VAL A 1 98 ? -28.827 -8.275 21.025 1.00 81.19 98 VAL A N 1
ATOM 687 C CA . VAL A 1 98 ? -28.439 -8.627 22.405 1.00 81.19 98 VAL A CA 1
ATOM 688 C C . VAL A 1 98 ? -29.671 -8.957 23.255 1.00 81.19 98 VAL A C 1
ATOM 690 O O . VAL A 1 98 ? -30.668 -8.244 23.193 1.00 81.19 98 VAL A O 1
ATOM 693 N N . ILE A 1 99 ? -29.620 -10.040 24.037 1.00 84.00 99 ILE A N 1
ATOM 694 C CA . ILE A 1 99 ? -30.646 -10.420 25.025 1.00 84.00 99 ILE A CA 1
ATOM 695 C C . ILE A 1 99 ? -29.929 -10.579 26.370 1.00 84.00 99 ILE A C 1
ATOM 697 O O . ILE A 1 99 ? -28.929 -11.290 26.438 1.00 84.00 99 ILE A O 1
ATOM 701 N N . THR A 1 100 ? -30.414 -9.911 27.421 1.00 85.00 100 THR A N 1
ATOM 702 C CA . THR A 1 100 ? -29.798 -9.912 28.760 1.00 85.00 100 THR A CA 1
ATOM 703 C C . THR A 1 100 ? -30.833 -10.159 29.862 1.00 85.00 100 THR A C 1
ATOM 705 O O . THR A 1 100 ? -32.030 -9.961 29.651 1.00 85.00 100 THR A O 1
ATOM 708 N N . ALA A 1 101 ? -30.381 -10.614 31.033 1.00 86.69 101 ALA A N 1
ATOM 709 C CA . ALA A 1 101 ? -31.219 -10.794 32.218 1.00 86.69 101 ALA A CA 1
ATOM 710 C C . ALA A 1 101 ? -31.519 -9.453 32.916 1.00 86.69 101 ALA A C 1
ATOM 712 O O . ALA A 1 101 ? -30.832 -8.452 32.703 1.00 86.69 101 ALA A O 1
ATOM 713 N N . ASN A 1 102 ? -32.533 -9.433 33.790 1.00 69.69 102 ASN A N 1
ATOM 714 C CA . ASN A 1 102 ? -32.866 -8.237 34.564 1.00 69.69 102 ASN A CA 1
ATOM 715 C C . ASN A 1 102 ? -31.655 -7.806 35.412 1.00 69.69 102 ASN A C 1
ATOM 717 O O . ASN A 1 102 ? -31.129 -8.604 36.186 1.00 69.69 102 ASN A O 1
ATOM 721 N N . GLN A 1 103 ? -31.239 -6.547 35.260 1.00 77.69 103 GLN A N 1
ATOM 722 C CA . GLN A 1 103 ? -30.071 -5.940 35.914 1.00 77.69 103 GLN A CA 1
ATOM 723 C C . GLN A 1 103 ? -28.699 -6.485 35.465 1.00 77.69 103 GLN A C 1
ATOM 725 O O . GLN A 1 103 ? -27.712 -6.290 36.172 1.00 77.69 103 GLN A O 1
ATOM 730 N N . GLN A 1 104 ? -28.597 -7.130 34.295 1.00 81.50 104 GLN A N 1
ATOM 731 C CA . GLN A 1 104 ? -27.303 -7.513 33.715 1.00 81.50 104 GLN A CA 1
ATOM 732 C C . GLN A 1 104 ? -26.947 -6.673 32.486 1.00 81.50 104 GLN A C 1
ATOM 734 O O . GLN A 1 104 ? -27.729 -6.558 31.544 1.00 81.50 104 GLN A O 1
ATOM 739 N N . MET A 1 105 ? -25.739 -6.104 32.489 1.00 80.38 105 MET A N 1
ATOM 740 C CA . MET A 1 105 ? -25.200 -5.344 31.360 1.00 80.38 105 MET A CA 1
ATOM 741 C C . MET A 1 105 ? -24.725 -6.300 30.263 1.00 80.38 105 MET A C 1
ATOM 743 O O . MET A 1 105 ? -24.005 -7.257 30.547 1.00 80.38 105 MET A O 1
ATOM 747 N N . ALA A 1 106 ? -25.089 -6.023 29.012 1.00 82.31 106 ALA A N 1
ATOM 748 C CA . ALA A 1 106 ? -24.622 -6.777 27.857 1.00 82.31 106 ALA A CA 1
ATOM 749 C C . ALA A 1 106 ? -24.101 -5.819 26.783 1.00 82.31 106 ALA A C 1
ATOM 751 O O . ALA A 1 106 ? -24.663 -4.753 26.564 1.00 82.31 106 ALA A O 1
ATOM 752 N N . THR A 1 107 ? -23.011 -6.191 26.115 1.00 82.69 107 THR A N 1
ATOM 753 C CA . THR A 1 107 ? -22.376 -5.363 25.084 1.00 82.69 107 THR A CA 1
ATOM 754 C C . THR A 1 107 ? -22.003 -6.241 23.903 1.00 82.69 107 THR A C 1
ATOM 756 O O . THR A 1 107 ? -21.393 -7.295 24.082 1.00 82.69 107 THR A O 1
ATOM 759 N N . ILE A 1 108 ? -22.334 -5.792 22.692 1.00 78.81 108 ILE A N 1
ATOM 760 C CA . ILE A 1 108 ? -21.922 -6.451 21.447 1.00 78.81 108 ILE A CA 1
ATOM 761 C C . ILE A 1 108 ? -20.899 -5.570 20.741 1.00 78.81 108 ILE A C 1
ATOM 763 O O . ILE A 1 108 ? -21.148 -4.386 20.518 1.00 78.81 108 ILE A O 1
ATOM 767 N N . LYS A 1 109 ? -19.756 -6.166 20.382 1.00 79.94 109 LYS A N 1
ATOM 768 C CA . LYS A 1 109 ? -18.704 -5.557 19.561 1.00 79.94 109 LYS A CA 1
ATOM 769 C C . LYS A 1 109 ? -18.552 -6.371 18.280 1.00 79.94 109 LYS A C 1
ATOM 771 O O . LYS A 1 109 ? -18.245 -7.558 18.347 1.00 79.94 109 LYS A O 1
ATOM 776 N N . GLN A 1 110 ? -18.756 -5.741 17.129 1.00 76.00 110 GLN A N 1
ATOM 777 C CA . GLN A 1 110 ? -18.549 -6.358 15.817 1.00 76.00 110 GLN A CA 1
ATOM 778 C C . GLN A 1 110 ? -17.503 -5.553 15.044 1.00 76.00 110 GLN A C 1
ATOM 780 O O . GLN A 1 110 ? -17.722 -4.378 14.760 1.00 76.00 110 GLN A O 1
ATOM 785 N N . GLY A 1 111 ? -16.373 -6.167 14.697 1.00 81.00 111 GLY A N 1
ATOM 786 C CA . GLY A 1 111 ? -15.313 -5.506 13.938 1.00 81.00 111 GLY A CA 1
ATOM 787 C C . GLY A 1 111 ? -13.957 -6.179 14.114 1.00 81.00 111 GLY A C 1
ATOM 788 O O . GLY A 1 111 ? -13.892 -7.374 14.393 1.00 81.00 111 GLY A O 1
ATOM 789 N N . GLN A 1 112 ? -12.885 -5.413 13.936 1.00 81.62 112 GLN A N 1
ATOM 790 C CA . GLN A 1 112 ? -11.507 -5.902 13.990 1.00 81.62 112 GLN A CA 1
ATOM 791 C C . GLN A 1 112 ? -10.662 -5.041 14.931 1.00 81.62 112 GLN A C 1
ATOM 793 O O . GLN A 1 112 ? -10.963 -3.875 15.187 1.00 81.62 112 GLN A O 1
ATOM 798 N N . GLU A 1 113 ? -9.579 -5.619 15.433 1.00 83.69 113 GLU A N 1
ATOM 799 C CA . GLU A 1 113 ? -8.565 -4.907 16.200 1.00 83.69 113 GLU A CA 1
ATOM 800 C C . GLU A 1 113 ? -7.364 -4.629 15.295 1.00 83.69 113 GLU A C 1
ATOM 802 O O . GLU A 1 113 ? -6.861 -5.535 14.629 1.00 83.69 113 GLU A O 1
ATOM 807 N N . VAL A 1 114 ? -6.924 -3.371 15.238 1.00 85.62 114 VAL A N 1
ATOM 808 C CA . VAL A 1 114 ? -5.787 -2.960 14.409 1.00 85.62 114 VAL A CA 1
ATOM 809 C C . VAL A 1 114 ? -4.631 -2.551 15.310 1.00 85.62 114 VAL A C 1
ATOM 811 O O . VAL A 1 114 ? -4.763 -1.661 16.155 1.00 85.62 114 VAL A O 1
ATOM 814 N N . GLY A 1 115 ? -3.493 -3.220 15.123 1.00 86.69 115 GLY A N 1
ATOM 815 C CA . GLY A 1 115 ? -2.237 -2.881 15.781 1.00 86.69 115 GLY A CA 1
ATOM 816 C C . GLY A 1 115 ? -1.583 -1.655 15.143 1.00 86.69 115 GLY A C 1
ATOM 817 O O . GLY A 1 115 ? -1.511 -1.551 13.920 1.00 86.69 115 GLY A O 1
ATOM 818 N N . TYR A 1 116 ? -1.078 -0.739 15.965 1.00 87.31 116 TYR A N 1
ATOM 819 C CA . TYR A 1 116 ? -0.234 0.379 15.555 1.00 87.31 116 TYR A CA 1
ATOM 820 C C . TYR A 1 116 ? 1.042 0.397 16.396 1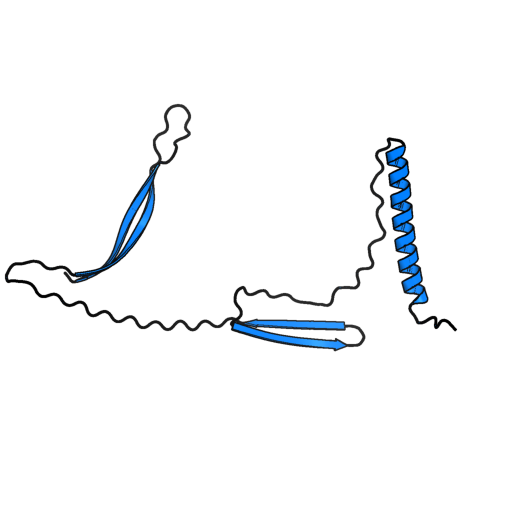.00 87.31 116 TYR A C 1
ATOM 822 O O . TYR A 1 116 ? 1.041 0.041 17.575 1.00 87.31 116 TYR A O 1
ATOM 830 N N . VAL A 1 117 ? 2.152 0.787 15.778 1.00 88.00 117 VAL A N 1
ATOM 831 C CA . VAL A 1 117 ? 3.451 0.842 16.452 1.00 88.00 117 VAL A CA 1
ATOM 832 C C . VAL A 1 117 ? 3.658 2.246 17.001 1.00 88.00 117 VAL A C 1
ATOM 834 O O . VAL A 1 117 ? 3.557 3.227 16.263 1.00 88.00 117 VAL A O 1
ATOM 837 N N . THR A 1 118 ? 3.958 2.348 18.291 1.00 83.50 118 THR A N 1
ATOM 838 C CA . THR A 1 118 ? 4.458 3.575 18.910 1.00 83.50 118 THR A CA 1
ATOM 839 C C . THR A 1 118 ? 5.957 3.459 19.134 1.00 83.50 118 THR A C 1
ATOM 841 O O . THR A 1 118 ? 6.476 2.388 19.450 1.00 83.50 118 THR A O 1
ATOM 844 N N . TYR A 1 119 ? 6.659 4.576 18.971 1.00 82.25 119 TYR A N 1
ATOM 845 C CA . TYR A 1 119 ? 8.085 4.671 19.252 1.00 82.25 119 TYR A CA 1
ATOM 846 C C . TYR A 1 119 ? 8.270 5.570 20.461 1.00 82.25 119 TYR A C 1
ATOM 848 O O . TYR A 1 119 ? 7.900 6.744 20.412 1.00 82.25 119 TYR A O 1
ATOM 856 N N . GLN A 1 120 ? 8.839 5.028 21.534 1.00 77.69 120 GLN A N 1
ATOM 857 C CA . GLN A 1 120 ? 9.263 5.846 22.659 1.00 77.69 120 GLN A CA 1
ATOM 858 C C . GLN A 1 120 ? 10.753 6.127 22.516 1.00 77.69 120 GLN A C 1
ATOM 860 O O . GLN A 1 120 ? 11.579 5.215 22.520 1.00 77.69 120 GLN A O 1
ATOM 865 N N . ASN A 1 121 ? 11.102 7.406 22.391 1.00 71.12 121 ASN A N 1
ATOM 866 C CA . ASN A 1 121 ? 12.495 7.816 22.484 1.00 71.12 121 ASN A CA 1
ATOM 867 C C . ASN A 1 121 ? 12.945 7.633 23.935 1.00 71.12 121 ASN A C 1
ATOM 869 O O . ASN A 1 121 ? 12.441 8.302 24.838 1.00 71.12 121 ASN A O 1
ATOM 873 N N . ALA A 1 122 ? 13.881 6.718 24.166 1.00 65.75 122 ALA A N 1
ATOM 874 C CA . ALA A 1 122 ? 14.588 6.665 25.434 1.00 65.75 122 ALA A CA 1
ATOM 875 C C . ALA A 1 122 ? 15.567 7.855 25.497 1.00 65.75 122 ALA A C 1
ATOM 877 O O . ALA A 1 122 ? 16.290 8.079 24.520 1.00 65.75 122 ALA A O 1
ATOM 878 N N . PRO A 1 123 ? 15.642 8.609 26.612 1.00 60.16 123 PRO A N 1
ATOM 879 C CA . PRO A 1 123 ? 16.735 9.547 26.841 1.00 60.16 123 PRO A CA 1
ATOM 880 C C . PRO A 1 123 ? 18.051 8.756 26.899 1.00 60.16 123 PRO A C 1
ATOM 882 O O . PRO A 1 123 ? 18.379 8.134 27.907 1.00 60.16 123 PRO A O 1
ATOM 885 N N . GLY A 1 124 ? 18.771 8.697 25.779 1.00 58.50 124 GLY A N 1
ATOM 886 C CA . GLY A 1 124 ? 20.042 7.987 25.675 1.00 58.50 124 GLY A CA 1
ATOM 887 C C . GLY A 1 124 ? 21.139 8.753 26.408 1.00 58.50 124 GLY A C 1
ATOM 888 O O . GLY A 1 124 ? 21.439 9.892 26.054 1.00 58.50 124 GLY A O 1
ATOM 889 N N . GLY A 1 125 ? 21.728 8.131 27.432 1.00 63.38 125 GLY A N 1
ATOM 890 C CA . GLY A 1 125 ? 22.837 8.692 28.202 1.00 63.38 125 GLY A CA 1
ATOM 891 C C . GLY A 1 125 ? 24.054 9.076 27.349 1.00 63.38 125 GLY A C 1
ATOM 892 O O . GLY A 1 125 ? 24.261 8.512 26.281 1.00 63.38 125 GLY A O 1
ATOM 893 N N . ALA A 1 126 ? 24.827 10.040 27.870 1.00 56.59 126 ALA A N 1
ATOM 894 C CA . ALA A 1 126 ? 26.161 10.573 27.521 1.00 56.59 126 ALA A CA 1
ATOM 895 C C . ALA A 1 126 ? 26.581 10.806 26.045 1.00 56.59 126 ALA A C 1
ATOM 897 O O . ALA A 1 126 ? 27.416 11.675 25.815 1.00 56.59 126 ALA A O 1
ATOM 898 N N . LEU A 1 127 ? 26.037 10.100 25.050 1.00 60.94 127 LEU A N 1
ATOM 899 C CA . LEU A 1 127 ? 26.430 10.172 23.635 1.00 60.94 127 LEU A CA 1
ATOM 900 C C . LEU A 1 127 ? 25.250 10.410 22.673 1.00 60.94 127 LEU A C 1
ATOM 902 O O . LEU A 1 127 ? 25.435 10.363 21.462 1.00 60.94 127 LEU A O 1
ATOM 906 N N . GLY A 1 128 ? 24.042 10.684 23.178 1.00 57.12 128 GLY A N 1
ATOM 907 C CA . GLY A 1 128 ? 22.937 11.238 22.377 1.00 57.12 128 GLY A CA 1
ATOM 908 C C . GLY A 1 128 ? 22.324 10.317 21.311 1.00 57.12 128 GLY A C 1
ATOM 909 O O . GLY A 1 128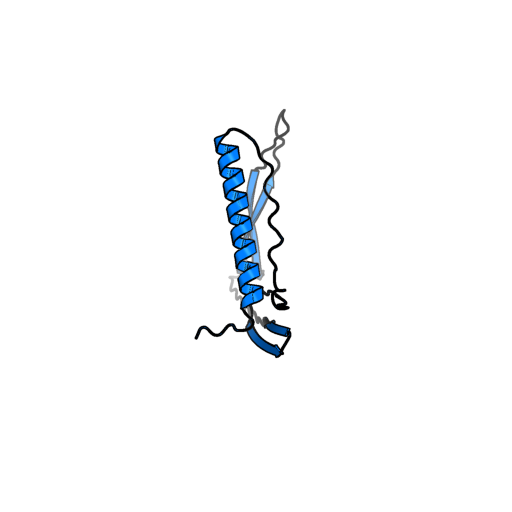 ? 21.421 10.744 20.598 1.00 57.12 128 GLY A O 1
ATOM 910 N N . VAL A 1 129 ? 22.750 9.056 21.211 1.00 61.22 129 VAL A N 1
ATOM 911 C CA . VAL A 1 129 ? 22.133 8.051 20.332 1.00 61.22 129 VAL A CA 1
ATOM 912 C C . VAL A 1 129 ? 21.132 7.234 21.152 1.00 61.22 129 VAL A C 1
ATOM 914 O O . VAL A 1 129 ? 21.456 6.185 21.705 1.00 61.22 129 VAL A O 1
ATOM 917 N N . GLY A 1 130 ? 19.910 7.747 21.295 1.00 59.53 130 GLY A N 1
ATOM 918 C CA . GLY A 1 130 ? 18.802 6.991 21.880 1.00 59.53 130 GLY A CA 1
ATOM 919 C C . GLY A 1 130 ? 18.238 6.000 20.862 1.00 59.53 130 GLY A C 1
ATOM 920 O O . GLY A 1 130 ? 17.681 6.413 19.849 1.00 59.53 130 GLY A O 1
ATOM 921 N N . ALA A 1 131 ? 18.360 4.696 21.118 1.00 65.31 131 ALA A N 1
ATOM 922 C CA . ALA A 1 131 ? 17.600 3.695 20.375 1.00 65.31 131 ALA A CA 1
ATOM 923 C C . ALA A 1 131 ? 16.129 3.781 20.814 1.00 65.31 131 ALA A C 1
ATOM 925 O O . ALA A 1 131 ? 15.800 3.478 21.962 1.00 65.31 131 ALA A O 1
ATOM 926 N N . GLY A 1 132 ? 15.249 4.243 19.924 1.00 70.44 132 GLY A N 1
ATOM 927 C CA . GLY A 1 132 ? 13.811 4.269 20.184 1.00 70.44 132 GLY A CA 1
ATOM 928 C C . GLY A 1 132 ? 13.267 2.849 20.332 1.00 70.44 132 GLY A C 1
ATOM 929 O O . GLY A 1 132 ? 13.532 1.989 19.491 1.00 70.44 132 GLY A O 1
ATOM 930 N N . THR A 1 133 ? 12.507 2.585 21.393 1.00 80.19 133 THR A N 1
ATOM 931 C CA . THR A 1 133 ? 11.844 1.290 21.576 1.00 80.19 133 THR A CA 1
ATOM 932 C C . THR A 1 133 ? 10.517 1.286 20.823 1.00 80.19 133 THR A C 1
ATOM 934 O O . THR A 1 133 ? 9.676 2.166 21.011 1.00 80.19 133 THR A O 1
ATOM 937 N N . ALA A 1 134 ? 10.327 0.296 19.947 1.00 84.25 134 ALA A N 1
ATOM 938 C CA . ALA A 1 134 ? 9.058 0.069 19.266 1.00 84.25 134 ALA A CA 1
ATOM 939 C C . ALA A 1 134 ? 8.130 -0.758 20.166 1.00 84.25 134 ALA A C 1
ATOM 941 O O . ALA A 1 134 ? 8.506 -1.838 20.620 1.00 84.25 134 ALA A O 1
ATOM 942 N N . THR A 1 135 ? 6.917 -0.265 20.407 1.00 86.56 135 THR A N 1
ATOM 943 C CA . THR A 1 135 ? 5.873 -0.977 21.156 1.00 86.56 135 THR A CA 1
ATOM 944 C C . THR A 1 135 ? 4.630 -1.111 20.281 1.00 86.56 135 THR A C 1
ATOM 946 O O . THR A 1 135 ? 4.175 -0.130 19.699 1.00 86.56 135 THR A O 1
ATOM 949 N N . VAL A 1 136 ? 4.059 -2.313 20.185 1.00 89.12 136 VAL A N 1
ATOM 950 C CA . VAL A 1 136 ? 2.779 -2.531 19.492 1.00 89.12 136 VAL A CA 1
ATOM 951 C C . VAL A 1 136 ? 1.638 -2.229 20.460 1.00 89.12 136 VAL A C 1
ATOM 953 O O . VAL A 1 136 ? 1.590 -2.780 21.558 1.00 89.12 136 VAL A O 1
ATOM 956 N N . GLN A 1 137 ? 0.734 -1.344 20.057 1.00 88.31 137 GLN A N 1
ATOM 957 C CA . GLN A 1 137 ? -0.502 -1.018 20.761 1.00 88.31 137 GLN A CA 1
ATOM 958 C C . GLN A 1 137 ? -1.683 -1.391 19.872 1.00 88.31 137 GLN A C 1
ATOM 960 O O . GLN A 1 137 ? -1.603 -1.285 18.650 1.00 88.31 137 GLN A O 1
ATOM 965 N N . PHE A 1 138 ? -2.789 -1.813 20.468 1.00 89.81 138 PHE A N 1
ATOM 966 C CA . PHE A 1 138 ? -3.955 -2.252 19.717 1.00 89.81 138 PHE A CA 1
ATOM 967 C C . PHE A 1 138 ? -5.127 -1.296 19.893 1.00 89.81 138 PHE A C 1
ATOM 969 O O . PHE A 1 138 ? -5.416 -0.831 20.999 1.00 89.81 138 PHE A O 1
ATOM 976 N N . LYS A 1 139 ? -5.820 -1.000 18.790 1.00 89.19 139 LYS A N 1
ATOM 977 C CA . LYS A 1 139 ? -7.021 -0.166 18.786 1.00 89.19 139 LYS A CA 1
ATOM 978 C C . LYS A 1 139 ? -8.196 -0.931 18.190 1.00 89.19 139 LYS A C 1
ATOM 980 O O . LYS A 1 139 ? -8.115 -1.468 17.089 1.00 89.19 139 LYS A O 1
ATOM 985 N N . ASN A 1 140 ? -9.309 -0.933 18.919 1.00 83.62 140 ASN A N 1
ATOM 986 C CA . ASN A 1 140 ? -10.557 -1.540 18.472 1.00 83.62 140 ASN A CA 1
ATOM 987 C C . ASN A 1 140 ? -11.215 -0.678 17.385 1.00 83.62 140 ASN A C 1
ATOM 989 O O . ASN A 1 140 ? -11.473 0.507 17.608 1.00 83.62 140 ASN A O 1
ATOM 993 N N . ILE A 1 141 ? -11.533 -1.288 16.245 1.00 82.56 141 ILE A N 1
ATOM 994 C CA . ILE A 1 141 ? -12.375 -0.716 15.191 1.00 82.56 141 ILE A CA 1
ATOM 995 C C . ILE A 1 141 ? -13.642 -1.569 15.137 1.00 82.56 141 ILE A C 1
ATOM 997 O O . ILE A 1 141 ? -13.718 -2.561 14.412 1.00 82.56 141 ILE A O 1
ATOM 1001 N N . VAL A 1 142 ? -14.618 -1.223 15.977 1.00 82.12 142 VAL A N 1
ATOM 1002 C CA . VAL A 1 142 ? -15.839 -2.015 16.164 1.00 82.12 142 VAL A CA 1
ATOM 1003 C C . VAL A 1 142 ? -17.086 -1.145 16.101 1.00 82.12 142 VAL A C 1
ATOM 1005 O O . VAL A 1 142 ? -17.102 -0.022 16.605 1.00 82.12 142 VAL A O 1
ATOM 1008 N N . LEU A 1 143 ? -18.154 -1.697 15.533 1.00 78.44 143 LEU A N 1
ATOM 1009 C CA . LEU A 1 143 ? -19.509 -1.233 15.784 1.00 78.44 143 LEU A CA 1
ATOM 1010 C C . LEU A 1 143 ? -19.927 -1.758 17.162 1.00 78.44 143 LEU A C 1
ATOM 1012 O O . LEU A 1 143 ? -19.872 -2.967 17.407 1.00 78.44 143 LEU A O 1
ATOM 1016 N N . GLN A 1 144 ? -20.302 -0.851 18.062 1.00 77.19 144 GLN A N 1
ATOM 1017 C CA . GLN A 1 144 ? -20.724 -1.183 19.422 1.00 77.19 144 GLN A CA 1
ATOM 1018 C C . GLN A 1 144 ? -22.184 -0.791 19.660 1.00 77.19 144 GLN A C 1
ATOM 1020 O O . GLN A 1 144 ? -22.607 0.289 19.251 1.00 77.19 144 GLN A O 1
ATOM 1025 N N . LEU A 1 145 ? -22.923 -1.661 20.350 1.00 72.81 145 LEU A N 1
ATOM 1026 C CA . LEU A 1 145 ? -24.221 -1.354 20.951 1.00 72.81 145 LEU A CA 1
ATOM 1027 C C . LEU A 1 145 ? -24.070 -1.498 22.470 1.00 72.81 145 LEU A C 1
ATOM 1029 O O . LEU A 1 145 ? -23.614 -2.549 22.936 1.00 72.81 145 LEU A O 1
ATOM 1033 N N . GLN A 1 146 ? -24.387 -0.425 23.197 1.00 64.06 146 GLN A N 1
ATOM 1034 C CA . GLN A 1 146 ? -24.326 -0.327 24.658 1.00 64.06 146 GLN A CA 1
ATOM 1035 C C . GLN A 1 146 ? -25.731 -0.222 25.237 1.00 64.06 146 GLN A C 1
ATOM 1037 O O . GLN A 1 146 ? -26.563 0.462 24.597 1.00 64.06 146 GLN A O 1
#

Foldseek 3Di:
DDDPDVCVVVVVVVVVLVVVVVVQVVVVVVCVVVPDDDDRDDRDPDPDDPDAPEDDDDDDDFPDKDWDWDDDPRHTDIDIDGHDDDDDDDDDDDDDDDDDDVPDDDKDWDDDKDKDWDWDFDCDPDPRDTDTDIDIDIDGPTDMDD

InterPro domains:
  IPR004846 Type II/III secretion system, secretin-like domain [PF00263] (83-146)
  IPR051808 Type IV pilus biogenesis and competence protein [PTHR30604] (49-146)

Organism: NCBI:txid410659

Radius of gyration: 36.54 Å; chains: 1; bounding box: 85×22×98 Å

Sequence (146 aa):
GSSIGSDGTAGLINSIAARNAVNAQNQLNQQYATGGTAPQPTLPPAITFPGGLNVNLPITTPAGSFGLAILGSNYLLNLELQAAQTEGKSDTISSPRVITANQQMATIKQGQEVGYVTYQNAPGGALGVGAGTATVQFKNIVLQLQ